Protein AF-A0A183HFC7-F1 (afdb_monomer_lite)

pLDDT: mean 88.57, std 14.32, range [28.78, 97.88]

Sequence (177 aa):
MMLVGIDSLDEIENEILLINSTAWLQQPSDPKDWKEEIAKFRDVYQTFEFDEASKQLEALKVKGNAFAMEKDMNKRNAREKWRHLPIIRLRIHRIEQNILDNDSFGDNFHVLQRVDRVRNLANEISKVLQEVYNYYNQMDNELSASYNTLTNIEEKLNEKREKKERIQSSKCFWIFC

Foldseek 3Di:
DDPPDPDDLVNLLVLLVVCQVCLQVDDQDDCPVLLVLLVVLLVCLVVDDLVVSVVSLVVSVVVVVVNVVSLVVSLVSLVVSVVCLVVSVVSLVVVVVVQVVDPPVVVCPVVVVSSVVSVVSSVVSVVSSVVSVVVVVVVCVVCVVSVVSSVVSVVVSVVVVVVVVVVVVVVVVVVVD

Radius of gyration: 28.6 Å; chains: 1; bounding box: 65×21×101 Å

Secondary structure (DSSP, 8-state):
--------HHHHHHHHHHHHHTS-SSPPPP-HHHHHHHHHHHHHGGGS-HHHHHHHHHHHHHHHHHHHHHHHHHHHHHHHHHHHHHHHHHHHHHHHHHHHTSTTTTTTHHHHHHHHHHHHHHHHHHHHHHHHHHHHHHHHHHHHHHHHHHHHHHHHHHHHHHHHHHHHHHHHHHH--

Structure (mmCIF, N/CA/C/O backbone):
data_AF-A0A183HFC7-F1
#
_entry.id   AF-A0A183HFC7-F1
#
loop_
_atom_site.group_PDB
_atom_site.id
_atom_site.type_symbol
_atom_site.label_atom_id
_atom_site.label_alt_id
_atom_site.label_comp_id
_atom_site.label_asym_id
_atom_site.label_entity_id
_atom_site.label_seq_id
_atom_site.pdbx_PDB_ins_code
_atom_site.Cartn_x
_atom_site.Cartn_y
_atom_site.Cartn_z
_atom_site.occupancy
_atom_site.B_iso_or_equiv
_atom_site.auth_seq_id
_atom_site.auth_comp_id
_atom_site.auth_asym_id
_atom_site.auth_atom_id
_atom_site.pdbx_PDB_model_num
ATOM 1 N N . MET A 1 1 ? 42.859 2.738 -22.581 1.00 38.09 1 MET A N 1
ATOM 2 C CA . MET A 1 1 ? 42.591 2.934 -21.138 1.00 38.09 1 MET A CA 1
ATOM 3 C C . MET A 1 1 ? 41.202 3.540 -21.003 1.00 38.09 1 MET A C 1
ATOM 5 O O . MET A 1 1 ? 40.876 4.384 -21.822 1.00 38.09 1 MET A O 1
ATOM 9 N N . MET A 1 2 ? 40.427 3.068 -20.017 1.00 28.78 2 MET A N 1
ATOM 10 C CA . MET A 1 2 ? 38.991 3.304 -19.753 1.00 28.78 2 MET A CA 1
ATOM 11 C C . MET A 1 2 ? 37.975 2.565 -20.648 1.00 28.78 2 MET A C 1
ATOM 13 O O . MET A 1 2 ? 37.233 3.160 -21.416 1.00 28.78 2 MET A O 1
ATOM 17 N N . LEU A 1 3 ? 37.881 1.245 -20.437 1.00 35.34 3 LEU A N 1
ATOM 18 C CA . LEU A 1 3 ? 36.613 0.509 -20.521 1.00 35.34 3 LEU A CA 1
ATOM 19 C C . LEU A 1 3 ? 35.780 0.881 -19.280 1.00 35.34 3 LEU A C 1
ATOM 21 O O . LEU A 1 3 ? 35.809 0.176 -18.274 1.00 35.34 3 LEU A O 1
ATOM 25 N N . VAL A 1 4 ? 35.111 2.033 -19.303 1.00 44.59 4 VAL A N 1
ATOM 26 C CA . VAL A 1 4 ? 34.003 2.287 -18.372 1.00 44.59 4 VAL A CA 1
ATOM 27 C C . VAL A 1 4 ? 32.780 1.635 -19.012 1.00 44.59 4 VAL A C 1
ATOM 29 O O . VAL A 1 4 ? 32.434 1.985 -20.134 1.00 44.59 4 VAL A O 1
ATOM 32 N N . GLY A 1 5 ? 32.237 0.627 -18.323 1.00 44.28 5 GLY A N 1
ATOM 33 C CA . GLY A 1 5 ? 31.201 -0.326 -18.741 1.00 44.28 5 GLY A CA 1
ATOM 34 C C . GLY A 1 5 ? 30.293 0.095 -19.896 1.00 44.28 5 GLY A C 1
ATOM 35 O O . GLY A 1 5 ? 29.586 1.098 -19.822 1.00 44.28 5 GLY A O 1
ATOM 36 N N . ILE A 1 6 ? 30.286 -0.721 -20.949 1.00 53.34 6 ILE A N 1
ATOM 37 C CA . ILE A 1 6 ? 29.256 -0.677 -21.986 1.00 53.34 6 ILE A CA 1
ATOM 38 C C . ILE A 1 6 ? 27.982 -1.244 -21.347 1.00 53.34 6 ILE A C 1
ATOM 40 O O . ILE A 1 6 ? 27.777 -2.455 -21.352 1.00 53.34 6 ILE A O 1
ATOM 44 N N . ASP A 1 7 ? 27.163 -0.382 -20.746 1.00 63.12 7 ASP A N 1
ATOM 45 C CA . ASP A 1 7 ? 25.807 -0.748 -20.336 1.00 63.12 7 ASP A CA 1
ATOM 46 C C . ASP A 1 7 ? 25.027 -1.157 -21.590 1.00 63.12 7 ASP A C 1
ATOM 48 O O . ASP A 1 7 ? 24.868 -0.358 -22.517 1.00 63.12 7 ASP A O 1
ATOM 52 N N . SER A 1 8 ? 24.563 -2.405 -21.650 1.00 83.00 8 SER A N 1
ATOM 53 C CA . SER A 1 8 ? 23.738 -2.851 -22.774 1.00 83.00 8 SER A CA 1
ATOM 54 C C . SER A 1 8 ? 22.288 -2.416 -22.572 1.00 83.00 8 SER A C 1
ATOM 56 O O . SER A 1 8 ? 21.772 -2.385 -21.453 1.00 83.00 8 SER A O 1
ATOM 58 N N . LEU A 1 9 ? 21.598 -2.102 -23.668 1.00 89.62 9 LEU A N 1
ATOM 59 C CA . LEU A 1 9 ? 20.183 -1.744 -23.609 1.00 89.62 9 LEU A CA 1
ATOM 60 C C . LEU A 1 9 ? 19.322 -2.908 -23.078 1.00 89.62 9 LEU A C 1
ATOM 62 O O . LEU A 1 9 ? 18.335 -2.660 -22.393 1.00 89.62 9 LEU A O 1
ATOM 66 N N . ASP A 1 10 ? 19.745 -4.155 -23.325 1.00 90.75 10 ASP A N 1
ATOM 67 C CA . ASP A 1 10 ? 19.169 -5.378 -22.748 1.00 90.75 10 ASP A CA 1
ATOM 68 C C . ASP A 1 10 ? 19.248 -5.403 -21.216 1.00 90.75 10 ASP A C 1
ATOM 70 O O . ASP A 1 10 ? 18.281 -5.748 -20.541 1.00 90.75 10 ASP A O 1
ATOM 74 N N . GLU A 1 11 ? 20.391 -5.025 -20.646 1.00 92.81 11 GLU A N 1
ATOM 75 C CA . GLU A 1 11 ? 20.577 -4.983 -19.194 1.00 92.81 11 GLU A CA 1
ATOM 76 C C . GLU A 1 11 ? 19.658 -3.945 -18.543 1.00 92.81 11 GLU A C 1
ATOM 78 O O . GLU A 1 11 ? 18.993 -4.242 -17.550 1.00 92.81 11 GLU A O 1
ATOM 83 N N . ILE A 1 12 ? 19.569 -2.752 -19.136 1.00 94.88 12 ILE A N 1
ATOM 84 C CA . ILE A 1 12 ? 18.688 -1.687 -18.647 1.00 94.88 12 ILE A CA 1
ATOM 85 C C . ILE A 1 12 ? 17.219 -2.107 -18.744 1.00 94.88 12 ILE A C 1
ATOM 87 O O . ILE A 1 12 ? 16.443 -1.872 -17.819 1.00 94.88 12 ILE A O 1
ATOM 91 N N . GLU A 1 13 ? 16.826 -2.731 -19.854 1.00 95.12 13 GLU A N 1
ATOM 92 C CA . GLU A 1 13 ? 15.470 -3.241 -20.048 1.00 95.12 13 GLU A CA 1
ATOM 93 C C . GLU A 1 13 ? 15.114 -4.298 -18.991 1.00 95.12 13 GLU A C 1
ATOM 95 O O . GLU A 1 13 ? 14.063 -4.202 -18.359 1.00 95.12 13 GLU A O 1
ATOM 100 N N . ASN A 1 14 ? 16.015 -5.243 -18.714 1.00 95.44 14 ASN A N 1
ATOM 101 C CA . ASN A 1 14 ? 15.823 -6.247 -17.665 1.00 95.44 14 ASN A CA 1
ATOM 102 C C . ASN A 1 14 ? 15.706 -5.626 -16.268 1.00 95.44 14 ASN A C 1
ATOM 104 O O . ASN A 1 14 ? 14.862 -6.038 -15.473 1.00 95.44 14 ASN A O 1
ATOM 108 N N . GLU A 1 15 ? 16.524 -4.620 -15.964 1.00 95.62 15 GLU A N 1
ATOM 109 C CA . GLU A 1 15 ? 16.475 -3.904 -14.690 1.00 95.62 15 GLU A CA 1
ATOM 110 C C . GLU A 1 15 ? 15.137 -3.173 -14.498 1.00 95.62 15 GLU A C 1
ATOM 112 O O . GLU A 1 15 ? 14.505 -3.271 -13.446 1.00 95.62 15 GLU A O 1
ATOM 117 N N . ILE A 1 16 ? 14.663 -2.498 -15.545 1.00 96.19 16 ILE A N 1
ATOM 118 C CA . ILE A 1 16 ? 13.336 -1.878 -15.615 1.00 96.19 16 ILE A CA 1
ATOM 119 C C . ILE A 1 16 ? 12.247 -2.935 -15.364 1.00 96.19 16 ILE A C 1
ATOM 121 O O . ILE A 1 16 ? 11.418 -2.773 -14.469 1.00 96.19 16 ILE A O 1
ATOM 125 N N . LEU A 1 17 ? 12.266 -4.061 -16.077 1.00 96.19 17 LEU A N 1
ATOM 126 C CA . LEU A 1 17 ? 11.271 -5.126 -15.900 1.00 96.19 17 LEU A CA 1
ATOM 127 C C . LEU A 1 17 ? 11.290 -5.729 -14.485 1.00 96.19 17 LEU A C 1
ATOM 129 O O . LEU A 1 17 ? 10.231 -6.027 -13.918 1.00 96.19 17 LEU A O 1
ATOM 133 N N . LEU A 1 18 ? 12.469 -5.860 -13.876 1.00 96.50 18 LEU A N 1
ATOM 134 C CA . LEU A 1 18 ? 12.605 -6.303 -12.491 1.00 96.50 18 LEU A CA 1
ATOM 135 C C . LEU A 1 18 ? 11.985 -5.296 -11.515 1.00 96.50 18 LEU A C 1
ATOM 137 O O . LEU A 1 18 ? 11.255 -5.688 -10.603 1.00 96.50 18 LEU A O 1
ATOM 141 N N . ILE A 1 19 ? 12.222 -3.996 -11.712 1.00 96.56 19 ILE A N 1
ATOM 142 C CA . ILE A 1 19 ? 11.597 -2.948 -10.895 1.00 96.56 19 ILE A CA 1
ATOM 143 C C . ILE A 1 19 ? 10.076 -3.017 -11.010 1.00 96.56 19 ILE A C 1
ATOM 145 O O . ILE A 1 19 ? 9.393 -2.921 -9.991 1.00 96.56 19 ILE A O 1
ATOM 149 N N . ASN A 1 20 ? 9.557 -3.206 -12.225 1.00 95.06 20 ASN A N 1
ATOM 150 C CA . ASN A 1 20 ? 8.123 -3.288 -12.471 1.00 95.06 20 ASN A CA 1
ATOM 151 C C . ASN A 1 20 ? 7.490 -4.486 -11.746 1.00 95.06 20 ASN A C 1
ATOM 153 O O . ASN A 1 20 ? 6.561 -4.329 -10.958 1.00 95.06 20 ASN A O 1
ATOM 157 N N . SER A 1 21 ? 8.044 -5.684 -11.957 1.00 94.75 21 SER A N 1
ATOM 158 C CA . SER A 1 21 ? 7.534 -6.929 -11.361 1.00 94.75 21 SER A CA 1
ATOM 159 C C . SER A 1 21 ? 7.637 -6.970 -9.834 1.00 94.75 21 SER A C 1
ATOM 161 O O . SER A 1 21 ? 6.904 -7.717 -9.194 1.00 94.75 21 SER A O 1
ATOM 163 N N . THR A 1 22 ? 8.504 -6.145 -9.240 1.00 95.94 22 THR A N 1
ATOM 164 C CA . THR A 1 22 ? 8.706 -6.063 -7.785 1.00 95.94 22 THR A CA 1
ATOM 165 C C . THR A 1 22 ? 8.263 -4.724 -7.188 1.00 95.94 22 THR A C 1
ATOM 167 O O . THR A 1 22 ? 8.656 -4.385 -6.065 1.00 95.94 22 THR A O 1
ATOM 170 N N . ALA A 1 23 ? 7.473 -3.926 -7.921 1.00 94.56 23 ALA A N 1
ATOM 171 C CA . ALA A 1 23 ? 6.984 -2.622 -7.461 1.00 94.56 23 ALA A CA 1
ATOM 172 C C . ALA A 1 23 ? 6.179 -2.746 -6.156 1.00 94.56 23 ALA A C 1
ATOM 174 O O . ALA A 1 23 ? 6.371 -1.962 -5.222 1.00 94.56 23 ALA A O 1
ATOM 175 N N . TRP A 1 24 ? 5.367 -3.799 -6.071 1.00 95.75 24 TRP A N 1
ATOM 176 C CA . TRP A 1 24 ? 4.742 -4.277 -4.844 1.00 95.75 24 TRP A CA 1
ATOM 177 C C . TRP A 1 24 ? 5.655 -5.315 -4.195 1.00 95.75 24 TRP A C 1
ATOM 179 O O . TRP A 1 24 ? 5.966 -6.336 -4.803 1.00 95.75 24 TRP A O 1
ATOM 189 N N . LEU A 1 25 ? 6.102 -5.052 -2.966 1.00 93.81 25 LEU A N 1
ATOM 190 C CA . LEU A 1 25 ? 6.861 -6.027 -2.182 1.00 93.81 25 LEU A CA 1
ATOM 191 C C . LEU A 1 25 ? 5.942 -7.140 -1.672 1.00 93.81 25 LEU A C 1
ATOM 193 O O . LEU A 1 25 ? 6.326 -8.304 -1.628 1.00 93.81 25 LEU A O 1
ATOM 197 N N . GLN A 1 26 ? 4.734 -6.759 -1.269 1.00 92.31 26 GLN A N 1
ATOM 198 C CA . GLN A 1 26 ? 3.678 -7.655 -0.820 1.00 92.31 26 GLN A CA 1
ATOM 199 C C . GLN A 1 26 ? 2.382 -7.243 -1.504 1.00 92.31 26 GLN A C 1
ATOM 201 O O . GLN A 1 26 ? 2.152 -6.047 -1.716 1.00 92.31 26 GLN A O 1
ATOM 206 N N . GLN A 1 27 ? 1.547 -8.222 -1.855 1.00 90.50 27 GLN A N 1
ATOM 207 C CA . GLN A 1 27 ? 0.205 -7.912 -2.333 1.00 90.50 27 GLN A CA 1
ATOM 208 C C . GLN A 1 27 ? -0.569 -7.189 -1.229 1.00 90.50 27 GLN A C 1
ATOM 210 O O . GLN A 1 27 ? -0.521 -7.636 -0.083 1.00 90.50 27 GLN A O 1
ATOM 215 N N . PRO A 1 28 ? -1.255 -6.087 -1.564 1.00 90.31 28 PRO A N 1
ATOM 216 C CA . PRO A 1 28 ? -1.989 -5.335 -0.574 1.00 90.31 28 PRO A CA 1
ATOM 217 C C . PRO A 1 28 ? -3.208 -6.116 -0.078 1.00 90.31 28 PRO A C 1
ATOM 219 O O . PRO A 1 28 ? -3.965 -6.680 -0.870 1.00 90.31 28 PRO A O 1
ATOM 222 N N . SER A 1 29 ? -3.394 -6.131 1.237 1.00 89.12 29 SER A N 1
ATOM 223 C CA . SER A 1 29 ? -4.516 -6.802 1.893 1.00 89.12 29 SER A CA 1
ATOM 224 C C . SER A 1 29 ? -5.806 -5.984 1.760 1.00 89.12 29 SER A C 1
ATOM 226 O O . SER A 1 29 ? -5.783 -4.760 1.898 1.00 89.12 29 SER A O 1
ATOM 228 N N . ASP A 1 30 ? -6.944 -6.653 1.547 1.00 89.25 30 ASP A N 1
ATOM 229 C CA . ASP A 1 30 ? -8.263 -6.006 1.527 1.00 89.25 30 ASP A CA 1
ATOM 230 C C . ASP A 1 30 ? -8.740 -5.724 2.969 1.00 89.25 30 ASP A C 1
ATOM 232 O O . ASP A 1 30 ? -8.896 -6.659 3.762 1.00 89.25 30 ASP A O 1
ATOM 236 N N . PRO A 1 31 ? -8.989 -4.456 3.348 1.00 91.56 31 PRO A N 1
ATOM 237 C CA . PRO A 1 31 ? -9.430 -4.119 4.694 1.00 91.56 31 PRO A CA 1
ATOM 238 C C . PRO A 1 31 ? -10.922 -4.364 4.957 1.00 91.56 31 PRO A C 1
ATOM 240 O O . PRO A 1 31 ? -11.379 -4.110 6.075 1.00 91.56 31 PRO A O 1
ATOM 243 N N . LYS A 1 32 ? -11.714 -4.795 3.968 1.00 92.31 32 LYS A N 1
ATOM 244 C CA . LYS A 1 32 ? -13.172 -4.923 4.097 1.00 92.31 32 LYS A CA 1
ATOM 245 C C . LYS A 1 32 ? -13.589 -5.803 5.274 1.00 92.31 32 LYS A C 1
ATOM 247 O O . LYS A 1 32 ? -14.385 -5.355 6.101 1.00 92.31 32 LYS A O 1
ATOM 252 N N . ASP A 1 33 ? -13.007 -6.992 5.392 1.00 91.31 33 ASP A N 1
ATOM 253 C CA . ASP A 1 33 ? -13.329 -7.929 6.474 1.00 91.31 33 ASP A CA 1
ATOM 254 C C . ASP A 1 33 ? -13.010 -7.319 7.846 1.00 91.31 33 ASP A C 1
ATOM 256 O O . ASP A 1 33 ? -13.816 -7.383 8.773 1.00 91.31 33 ASP A O 1
ATOM 260 N N . TRP A 1 34 ? -11.873 -6.626 7.962 1.00 95.69 34 TRP A N 1
ATOM 261 C CA . TRP A 1 34 ? -11.483 -5.935 9.192 1.00 95.69 34 TRP A CA 1
ATOM 262 C C . TRP A 1 34 ? -12.458 -4.809 9.561 1.00 95.69 34 TRP A C 1
ATOM 264 O O . TRP A 1 34 ? -12.841 -4.675 10.723 1.00 95.69 34 TRP A O 1
ATOM 274 N N . LYS A 1 35 ? -12.928 -4.029 8.579 1.00 95.75 35 LYS A N 1
ATOM 275 C CA . LYS A 1 35 ? -13.937 -2.977 8.795 1.00 95.75 35 LYS A CA 1
ATOM 276 C C . LYS A 1 35 ? -15.261 -3.562 9.292 1.00 95.75 35 LYS A C 1
ATOM 278 O O . LYS A 1 35 ? -15.874 -3.003 10.202 1.00 95.75 35 LYS A O 1
ATOM 283 N N . GLU A 1 36 ? -15.696 -4.685 8.725 1.00 95.62 36 GLU A N 1
ATOM 284 C CA . GLU A 1 36 ? -16.909 -5.384 9.161 1.00 95.62 36 GLU A CA 1
ATOM 285 C C . GLU A 1 36 ? -16.770 -5.956 10.578 1.00 95.62 36 GLU A C 1
ATOM 287 O O . GLU A 1 36 ? -17.702 -5.855 11.378 1.00 95.62 36 GLU A O 1
ATOM 292 N N . GLU A 1 37 ? -15.610 -6.521 10.919 1.00 96.31 37 GLU A N 1
ATOM 293 C CA . GLU A 1 37 ? -15.315 -6.988 12.277 1.00 96.31 37 GLU A CA 1
ATOM 294 C C . GLU A 1 37 ? -15.364 -5.844 13.300 1.00 96.31 37 GLU A C 1
ATOM 296 O O . GLU A 1 37 ? -15.972 -5.996 14.361 1.00 96.31 37 GLU A O 1
ATOM 301 N N . ILE A 1 38 ? -14.794 -4.679 12.972 1.00 97.38 38 ILE A N 1
ATOM 302 C CA . ILE A 1 38 ? -14.839 -3.491 13.837 1.00 97.38 38 ILE A CA 1
ATOM 303 C C . ILE A 1 38 ? -16.270 -3.001 14.026 1.00 97.38 38 ILE A C 1
ATOM 305 O O . ILE A 1 38 ? -16.650 -2.665 15.147 1.00 97.38 38 ILE A O 1
ATOM 309 N N . ALA A 1 39 ? -17.068 -2.965 12.956 1.00 96.50 39 ALA A N 1
ATOM 310 C CA . ALA A 1 39 ? -18.468 -2.565 13.040 1.00 96.50 39 ALA A CA 1
ATOM 311 C C . ALA A 1 39 ? -19.253 -3.491 13.981 1.00 96.50 39 ALA A C 1
ATOM 313 O O . ALA A 1 39 ? -19.900 -3.014 14.909 1.00 96.50 39 ALA A O 1
ATOM 314 N N . LYS A 1 40 ? -19.107 -4.812 13.817 1.00 96.88 40 LYS A N 1
ATOM 315 C CA . LYS A 1 40 ? -19.738 -5.800 14.707 1.00 96.88 40 LYS A CA 1
ATOM 316 C C . LYS A 1 40 ? -19.280 -5.624 16.151 1.00 96.88 40 LYS A C 1
ATOM 318 O O . LYS A 1 40 ? -20.108 -5.609 17.056 1.00 96.88 40 LYS A O 1
ATOM 323 N N . PHE A 1 41 ? -17.975 -5.463 16.377 1.00 97.75 41 PHE A N 1
ATOM 324 C CA . PHE A 1 41 ? -17.427 -5.288 17.720 1.00 97.75 41 PHE A CA 1
ATOM 325 C C . PHE A 1 41 ? -17.942 -4.008 18.386 1.00 97.75 41 PHE A C 1
ATOM 327 O O . PHE A 1 41 ? -18.355 -4.041 19.545 1.00 97.75 41 PHE A O 1
ATOM 334 N N . ARG A 1 42 ? -18.006 -2.895 17.646 1.00 97.19 42 ARG A N 1
ATOM 335 C CA . ARG A 1 42 ? -18.570 -1.622 18.117 1.00 97.19 42 ARG A CA 1
ATOM 336 C C . ARG A 1 42 ? -19.996 -1.775 18.653 1.00 97.19 42 ARG A C 1
ATOM 338 O O . ARG A 1 42 ? -20.335 -1.097 19.623 1.00 97.19 42 ARG A O 1
ATOM 345 N N . ASP A 1 43 ? -20.805 -2.643 18.056 1.00 96.25 43 ASP A N 1
ATOM 346 C CA . ASP A 1 43 ? -22.204 -2.825 18.454 1.00 96.25 43 ASP A CA 1
ATOM 347 C C . ASP A 1 43 ? -22.356 -3.662 19.733 1.00 96.25 43 ASP A C 1
ATOM 349 O O . ASP A 1 43 ? -23.310 -3.473 20.488 1.00 96.25 43 ASP A O 1
ATOM 353 N N . VAL A 1 44 ? -21.409 -4.566 20.010 1.00 96.19 44 VAL A N 1
ATOM 354 C CA . VAL A 1 44 ? -21.551 -5.565 21.085 1.00 96.19 44 VAL A CA 1
ATOM 355 C C . VAL A 1 44 ? -20.560 -5.410 22.238 1.00 96.19 44 VAL A C 1
ATOM 357 O O . VAL A 1 44 ? -20.789 -5.995 23.295 1.00 96.19 44 VAL A O 1
ATOM 360 N N . TYR A 1 45 ? -19.493 -4.611 22.108 1.00 96.12 45 TYR A N 1
ATOM 361 C CA . TYR A 1 45 ? -18.384 -4.608 23.081 1.00 96.12 45 TYR A CA 1
ATOM 362 C C . TYR A 1 45 ? -18.797 -4.289 24.526 1.00 96.12 45 TYR A C 1
ATOM 364 O O . TYR A 1 45 ? -18.170 -4.757 25.472 1.00 96.12 45 TYR A O 1
ATOM 372 N N . GLN A 1 46 ? -19.857 -3.499 24.717 1.00 93.50 46 GLN A N 1
ATOM 373 C CA . GLN A 1 46 ? -20.358 -3.140 26.048 1.00 93.50 46 GLN A CA 1
ATOM 374 C C . GLN A 1 46 ? -21.011 -4.318 26.779 1.00 93.50 46 GLN A C 1
ATOM 376 O O . GLN A 1 46 ? -21.115 -4.281 28.005 1.00 93.50 46 GLN A O 1
ATOM 381 N N . THR A 1 47 ? -21.443 -5.342 26.037 1.00 94.19 47 THR A N 1
ATOM 382 C CA . THR A 1 47 ? -22.059 -6.558 26.587 1.00 94.19 47 THR A CA 1
ATOM 383 C C . THR A 1 47 ? -21.028 -7.534 27.154 1.00 94.19 47 THR A C 1
ATOM 385 O O . THR A 1 47 ? -21.388 -8.413 27.933 1.00 94.19 47 THR A O 1
ATOM 388 N N . PHE A 1 48 ? -19.749 -7.370 26.803 1.00 92.44 48 PHE A N 1
ATOM 389 C CA . PHE A 1 48 ? -18.667 -8.216 27.288 1.00 92.44 48 PHE A CA 1
ATOM 390 C C . PHE A 1 48 ? -18.140 -7.778 28.661 1.00 92.44 48 PHE A C 1
ATOM 392 O O . PHE A 1 48 ? -18.158 -6.599 29.048 1.00 92.44 48 PHE A O 1
ATOM 399 N N . GLU A 1 49 ? -17.578 -8.753 29.377 1.00 92.69 49 GLU A N 1
ATOM 400 C CA . GLU A 1 49 ? -16.682 -8.481 30.496 1.00 92.69 49 GLU A CA 1
ATOM 401 C C . GLU A 1 49 ? -15.440 -7.724 30.017 1.00 92.69 49 GLU A C 1
ATOM 403 O O . GLU A 1 49 ? -15.010 -7.860 28.871 1.00 92.69 49 GLU A O 1
ATOM 408 N N . PHE A 1 50 ? -14.863 -6.904 30.900 1.00 91.81 50 PHE A N 1
ATOM 409 C CA . PHE A 1 50 ? -13.766 -5.998 30.537 1.00 91.81 50 PHE A CA 1
ATOM 410 C C . PHE A 1 50 ? -12.577 -6.729 29.897 1.00 91.81 50 PHE A C 1
ATOM 412 O O . PHE A 1 50 ? -12.057 -6.262 28.883 1.00 91.81 50 PHE A O 1
ATOM 419 N N . ASP A 1 51 ? -12.175 -7.873 30.454 1.00 93.50 51 ASP A N 1
ATOM 420 C CA . ASP A 1 51 ? -11.020 -8.632 29.963 1.00 93.50 51 ASP A CA 1
ATOM 421 C C . ASP A 1 51 ? -11.276 -9.202 28.560 1.00 93.50 51 ASP A C 1
ATOM 423 O O . ASP A 1 51 ? -10.403 -9.150 27.695 1.00 93.50 51 ASP A O 1
ATOM 427 N N . GLU A 1 52 ? -12.499 -9.675 28.303 1.00 95.88 52 GLU A N 1
ATOM 428 C CA . GLU A 1 52 ? -12.900 -10.202 26.995 1.00 95.88 52 GLU A CA 1
ATOM 429 C C . GLU A 1 52 ? -12.988 -9.082 25.948 1.00 95.88 52 GLU A C 1
ATOM 431 O O . GLU A 1 52 ? -12.424 -9.205 24.860 1.00 95.88 52 GLU A O 1
ATOM 436 N N . ALA A 1 53 ? -13.609 -7.948 26.294 1.00 96.38 53 ALA A N 1
ATOM 437 C CA . ALA A 1 53 ? -13.651 -6.776 25.419 1.00 96.38 53 ALA A CA 1
ATOM 438 C C . ALA A 1 53 ? -12.239 -6.269 25.082 1.00 96.38 53 ALA A C 1
ATOM 440 O O . ALA A 1 53 ? -11.948 -5.969 23.927 1.00 96.38 53 ALA A O 1
ATOM 441 N N . SER A 1 54 ? -11.348 -6.210 26.075 1.00 96.12 54 SER A N 1
ATOM 442 C CA . SER A 1 54 ? -9.962 -5.763 25.890 1.00 96.12 54 SER A CA 1
ATOM 443 C C . SER A 1 54 ? -9.177 -6.710 24.987 1.00 96.12 54 SER A C 1
ATOM 445 O O . SER A 1 54 ? -8.444 -6.262 24.109 1.00 96.12 54 SER A O 1
ATOM 447 N N . LYS A 1 55 ? -9.370 -8.024 25.142 1.00 97.19 55 LYS A N 1
ATOM 448 C CA . LYS A 1 55 ? -8.734 -9.029 24.287 1.00 97.19 55 LYS A CA 1
ATOM 449 C C . LYS A 1 55 ? -9.189 -8.916 22.830 1.00 97.19 55 LYS A C 1
ATOM 451 O O . LYS A 1 55 ? -8.356 -8.980 21.926 1.00 97.19 55 LYS A O 1
ATOM 456 N N . GLN A 1 56 ? -10.490 -8.741 22.591 1.00 97.56 56 GLN A N 1
ATOM 457 C CA . GLN A 1 56 ? -11.022 -8.564 21.236 1.00 97.56 56 GLN A CA 1
ATOM 458 C C . GLN A 1 56 ? -10.565 -7.242 20.606 1.00 97.56 56 GLN A C 1
ATOM 460 O O . GLN A 1 56 ? -10.158 -7.231 19.445 1.00 97.56 56 GLN A O 1
ATOM 465 N N . LEU A 1 57 ? -10.558 -6.151 21.379 1.00 97.88 57 LEU A N 1
ATOM 466 C CA . LEU A 1 57 ? -10.009 -4.864 20.950 1.00 97.88 57 LEU A CA 1
ATOM 467 C C . LEU A 1 57 ? -8.543 -5.002 20.519 1.00 97.88 57 LEU A C 1
ATOM 469 O O . LEU A 1 57 ? -8.175 -4.532 19.443 1.00 97.88 57 LEU A O 1
ATOM 473 N N . GLU A 1 58 ? -7.719 -5.677 21.321 1.00 97.69 58 GLU A N 1
ATOM 474 C CA . GLU A 1 58 ? -6.303 -5.864 21.004 1.00 97.69 58 GLU A CA 1
ATOM 475 C C . GLU A 1 58 ? -6.111 -6.699 19.734 1.00 97.69 58 GLU A C 1
ATOM 477 O O . GLU A 1 58 ? -5.310 -6.341 18.874 1.00 97.69 58 GLU A O 1
ATOM 482 N N . ALA A 1 59 ? -6.905 -7.756 19.538 1.00 97.69 59 ALA A N 1
ATOM 483 C CA . ALA A 1 59 ? -6.865 -8.539 18.304 1.00 97.69 59 ALA A CA 1
ATOM 484 C C . ALA A 1 59 ? -7.188 -7.688 17.057 1.00 97.69 59 ALA A C 1
ATOM 486 O O . ALA A 1 59 ? -6.516 -7.809 16.029 1.00 97.69 59 ALA A O 1
ATOM 487 N N . LEU A 1 60 ? -8.175 -6.788 17.149 1.00 97.81 60 LEU A N 1
ATOM 488 C CA . LEU A 1 60 ? -8.513 -5.856 16.068 1.00 97.81 60 LEU A CA 1
ATOM 489 C C . LEU A 1 60 ? -7.402 -4.828 15.825 1.00 97.81 60 LEU A C 1
ATOM 491 O O . LEU A 1 60 ? -7.109 -4.523 14.667 1.00 97.81 60 LEU A O 1
ATOM 495 N N . LYS A 1 61 ? -6.750 -4.328 16.882 1.00 97.62 61 LYS A N 1
ATOM 496 C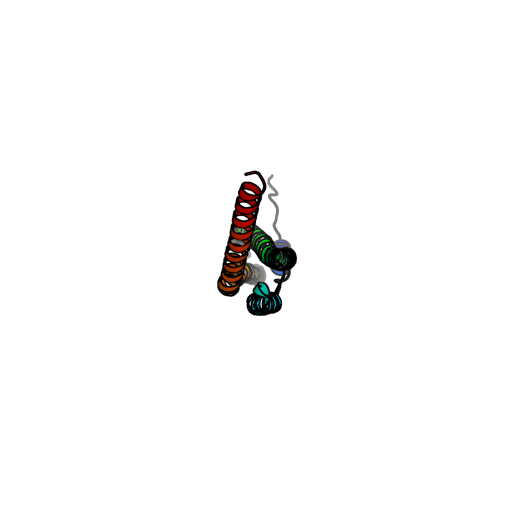 CA . LYS A 1 61 ? -5.595 -3.422 16.775 1.00 97.62 61 LYS A CA 1
ATOM 497 C C . LYS A 1 61 ? -4.393 -4.108 16.131 1.00 97.62 61 LYS A C 1
ATOM 499 O O . LYS A 1 61 ? -3.758 -3.508 15.269 1.00 97.62 61 LYS A O 1
ATOM 504 N N . VAL A 1 62 ? -4.116 -5.368 16.468 1.00 96.75 62 VAL A N 1
ATOM 505 C CA . VAL A 1 62 ? -3.055 -6.167 15.831 1.00 96.75 62 VAL A CA 1
ATOM 506 C C . VAL A 1 62 ? -3.302 -6.313 14.328 1.00 96.75 62 VAL A C 1
ATOM 508 O O . VAL A 1 62 ? -2.382 -6.089 13.542 1.00 96.75 62 VAL A O 1
ATOM 511 N N . LYS A 1 63 ? -4.542 -6.608 13.908 1.00 95.38 63 LYS A N 1
ATOM 512 C CA . LYS A 1 63 ? -4.912 -6.622 12.480 1.00 95.38 63 LYS A CA 1
ATOM 513 C C . LYS A 1 63 ? -4.717 -5.249 11.823 1.00 95.38 63 LYS A C 1
ATOM 515 O O . LYS A 1 63 ? -4.126 -5.172 10.752 1.00 95.38 63 LYS A O 1
ATOM 520 N N . GLY A 1 64 ? -5.127 -4.167 12.490 1.00 94.88 64 GL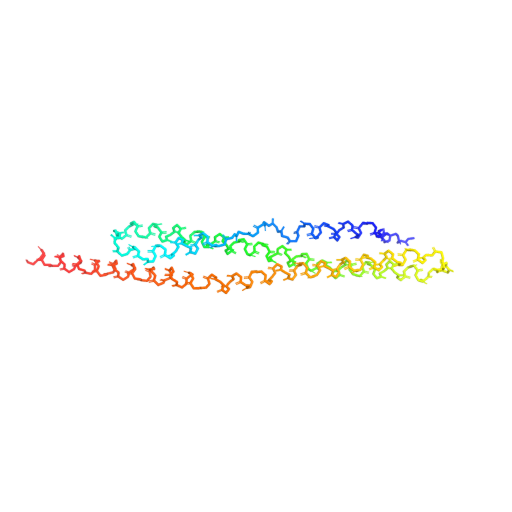Y A N 1
ATOM 521 C CA . GLY A 1 64 ? -4.871 -2.788 12.050 1.00 94.88 64 GLY A CA 1
ATOM 522 C C . GLY A 1 64 ? -3.381 -2.503 11.821 1.00 94.88 64 GLY A C 1
ATOM 523 O O . GLY A 1 64 ? -2.971 -2.034 10.760 1.00 94.88 64 GLY A O 1
ATOM 524 N N . ASN A 1 65 ? -2.546 -2.873 12.793 1.00 94.75 65 ASN A N 1
ATOM 525 C CA . ASN A 1 65 ? -1.095 -2.704 12.726 1.00 94.75 65 ASN A CA 1
ATOM 526 C C . ASN A 1 65 ? -0.467 -3.470 11.555 1.00 94.75 65 ASN A C 1
ATOM 528 O O . ASN A 1 65 ? 0.511 -2.989 10.983 1.00 94.75 65 ASN A O 1
ATOM 532 N N . ALA A 1 66 ? -1.028 -4.617 11.156 1.00 94.19 66 ALA A N 1
ATOM 533 C CA . ALA A 1 66 ? -0.558 -5.351 9.984 1.00 94.19 66 ALA A CA 1
ATOM 534 C C . ALA A 1 66 ? -0.703 -4.524 8.691 1.00 94.19 66 ALA A C 1
ATOM 536 O O . ALA A 1 66 ? 0.255 -4.447 7.922 1.00 94.19 66 ALA A O 1
ATOM 537 N N . PHE A 1 67 ? -1.825 -3.816 8.493 1.00 94.50 67 PHE A N 1
ATOM 538 C CA . PHE A 1 67 ? -1.995 -2.905 7.347 1.00 94.50 67 PHE A CA 1
ATOM 539 C C . PHE A 1 67 ? -0.983 -1.751 7.369 1.00 94.50 67 PHE A C 1
ATOM 541 O O . PHE A 1 67 ? -0.461 -1.352 6.327 1.00 94.50 67 PHE A O 1
ATOM 548 N N . ALA A 1 68 ? -0.676 -1.212 8.554 1.00 93.38 68 ALA A N 1
ATOM 549 C CA . ALA A 1 68 ? 0.328 -0.160 8.700 1.00 93.38 68 ALA A CA 1
ATOM 550 C C . ALA A 1 68 ? 1.744 -0.661 8.357 1.00 93.38 68 ALA A C 1
ATOM 552 O O . ALA A 1 68 ? 2.480 0.017 7.640 1.00 93.38 68 ALA A O 1
ATOM 553 N N . MET A 1 69 ? 2.108 -1.866 8.808 1.00 95.19 69 MET A N 1
ATOM 554 C CA . MET A 1 69 ? 3.391 -2.490 8.473 1.00 95.19 69 MET A CA 1
ATOM 555 C C . MET A 1 69 ? 3.509 -2.784 6.974 1.00 95.19 69 MET A C 1
ATOM 557 O O . MET A 1 69 ? 4.530 -2.462 6.365 1.00 95.19 69 MET A O 1
ATOM 561 N N . GLU A 1 70 ? 2.466 -3.354 6.367 1.00 95.50 70 GLU A N 1
ATOM 562 C CA . GLU A 1 70 ? 2.394 -3.612 4.924 1.00 95.50 70 GLU A CA 1
ATOM 563 C C . GLU A 1 70 ? 2.596 -2.318 4.118 1.00 95.50 70 GLU A C 1
ATOM 565 O O . GLU A 1 70 ? 3.459 -2.257 3.236 1.00 95.50 70 GLU A O 1
ATOM 570 N N . LYS A 1 71 ? 1.875 -1.250 4.491 1.00 95.75 71 LYS A N 1
ATOM 571 C CA . LYS A 1 71 ? 2.026 0.094 3.920 1.00 95.75 71 LYS A CA 1
ATOM 572 C C . LYS A 1 71 ? 3.465 0.580 3.962 1.00 95.75 71 LYS A C 1
ATOM 574 O O . LYS A 1 71 ? 3.997 1.026 2.942 1.00 95.75 71 LYS A O 1
ATOM 579 N N . ASP A 1 72 ? 4.093 0.527 5.129 1.00 96.25 72 ASP A N 1
ATOM 580 C CA . ASP A 1 72 ? 5.444 1.049 5.311 1.00 96.25 72 ASP A CA 1
ATOM 581 C C . ASP A 1 72 ? 6.467 0.270 4.483 1.00 96.25 72 ASP A C 1
ATOM 583 O O . ASP A 1 72 ? 7.347 0.872 3.856 1.00 96.25 72 ASP A O 1
ATOM 587 N N . MET A 1 73 ? 6.323 -1.055 4.420 1.00 96.88 73 MET A N 1
ATOM 588 C CA . MET A 1 73 ? 7.170 -1.922 3.605 1.00 96.88 73 MET A CA 1
ATOM 589 C C . MET A 1 73 ? 7.016 -1.631 2.108 1.00 96.88 73 MET A C 1
ATOM 591 O O . MET A 1 73 ? 8.015 -1.388 1.425 1.00 96.88 73 MET A O 1
ATOM 595 N N . ASN A 1 74 ? 5.781 -1.579 1.601 1.00 97.81 74 ASN A N 1
ATOM 596 C CA . ASN A 1 74 ? 5.515 -1.320 0.186 1.00 97.81 74 ASN A CA 1
ATOM 597 C C . ASN A 1 74 ? 5.933 0.097 -0.235 1.00 97.81 74 ASN A C 1
ATOM 599 O O . ASN A 1 74 ? 6.599 0.261 -1.259 1.00 97.81 74 ASN A O 1
ATOM 603 N N . LYS A 1 75 ? 5.648 1.127 0.574 1.00 97.44 75 LYS A N 1
ATOM 604 C CA . LYS A 1 75 ? 6.095 2.503 0.289 1.00 97.44 75 LYS A CA 1
ATOM 605 C C . LYS A 1 75 ? 7.617 2.625 0.324 1.00 97.44 75 LYS A C 1
ATOM 607 O O . LYS A 1 75 ? 8.188 3.312 -0.521 1.00 97.44 75 LYS A O 1
ATOM 612 N N . ARG A 1 76 ? 8.298 1.964 1.270 1.00 97.25 76 ARG A N 1
ATOM 613 C CA . ARG A 1 76 ? 9.770 1.951 1.324 1.00 97.25 76 ARG A CA 1
ATOM 614 C C . ARG A 1 76 ? 10.362 1.290 0.079 1.00 97.25 76 ARG A C 1
ATOM 616 O O . ARG A 1 76 ? 11.237 1.890 -0.543 1.00 97.25 76 ARG A O 1
ATOM 623 N N . ASN A 1 77 ? 9.843 0.125 -0.305 1.00 97.50 77 ASN A N 1
ATOM 624 C CA . ASN A 1 77 ? 10.245 -0.600 -1.509 1.00 97.50 77 ASN A CA 1
ATOM 625 C C . ASN A 1 77 ? 10.064 0.247 -2.780 1.00 97.50 77 ASN A C 1
ATOM 627 O O . ASN A 1 77 ? 10.995 0.397 -3.574 1.00 97.50 77 ASN A O 1
ATOM 631 N N . ALA A 1 78 ? 8.891 0.863 -2.945 1.00 97.56 78 ALA A N 1
ATOM 632 C CA . ALA A 1 78 ? 8.608 1.716 -4.092 1.00 97.56 78 ALA A CA 1
ATOM 633 C C . ALA A 1 78 ? 9.525 2.951 -4.131 1.00 97.56 78 ALA A C 1
ATOM 635 O O . ALA A 1 78 ? 10.012 3.335 -5.193 1.00 97.56 78 ALA A O 1
ATOM 636 N N . ARG A 1 79 ? 9.829 3.552 -2.972 1.00 97.06 79 ARG A N 1
ATOM 637 C CA . ARG A 1 79 ? 10.749 4.695 -2.870 1.00 97.06 79 ARG A CA 1
ATOM 638 C C . ARG A 1 79 ? 12.171 4.348 -3.287 1.00 97.06 79 ARG A C 1
ATOM 640 O O . ARG A 1 79 ? 12.833 5.162 -3.927 1.00 97.06 79 ARG A O 1
ATOM 647 N N . GLU A 1 80 ? 12.663 3.190 -2.865 1.00 96.94 80 GLU A N 1
ATOM 648 C CA . GLU A 1 80 ? 14.000 2.716 -3.217 1.00 96.94 80 GLU A CA 1
ATOM 649 C C . GLU A 1 80 ? 14.130 2.563 -4.733 1.00 96.94 80 GLU A C 1
ATOM 651 O O . GLU A 1 80 ? 15.011 3.162 -5.348 1.00 96.94 80 GLU A O 1
ATOM 656 N N . LYS A 1 81 ? 13.154 1.897 -5.349 1.00 96.88 81 LYS A N 1
ATOM 657 C CA . LYS A 1 81 ? 13.036 1.759 -6.804 1.00 96.88 81 LYS A CA 1
ATOM 658 C C . LYS A 1 81 ? 12.920 3.101 -7.521 1.00 96.88 81 LYS A C 1
ATOM 660 O O . LYS A 1 81 ? 13.586 3.329 -8.527 1.00 96.88 81 LYS A O 1
ATOM 665 N N . TRP A 1 82 ? 12.137 4.029 -6.973 1.00 96.56 82 TRP A N 1
ATOM 666 C CA . TRP A 1 82 ? 11.993 5.373 -7.530 1.00 96.56 82 TRP A CA 1
ATOM 667 C C . TRP A 1 82 ? 13.324 6.120 -7.588 1.00 96.56 82 TRP A C 1
ATOM 669 O O . TRP A 1 82 ? 13.620 6.797 -8.569 1.00 96.56 82 TRP A O 1
ATOM 679 N N . ARG A 1 83 ? 14.145 5.994 -6.538 1.00 95.88 83 ARG A N 1
ATOM 680 C CA . ARG A 1 83 ? 15.480 6.609 -6.474 1.00 95.88 83 ARG A CA 1
ATOM 681 C C . ARG A 1 83 ? 16.451 6.022 -7.492 1.00 95.88 83 ARG A C 1
ATOM 683 O O . ARG A 1 83 ? 17.416 6.697 -7.839 1.00 95.88 83 ARG A O 1
ATOM 690 N N . HIS A 1 84 ? 16.182 4.815 -7.977 1.00 94.94 84 HIS A N 1
ATOM 691 C CA . HIS A 1 84 ? 16.996 4.150 -8.985 1.00 94.94 84 HIS A CA 1
ATOM 692 C C . HIS A 1 84 ? 16.681 4.599 -10.419 1.00 94.94 84 HIS A C 1
ATOM 694 O O . HIS A 1 84 ? 17.569 4.664 -11.267 1.00 94.94 84 HIS A O 1
ATOM 700 N N . LEU A 1 85 ? 15.438 5.008 -10.696 1.00 95.38 85 LEU A N 1
ATOM 701 C CA . LEU A 1 85 ? 15.023 5.443 -12.037 1.00 95.38 85 LEU A CA 1
ATOM 702 C C . LEU A 1 85 ? 15.856 6.595 -12.636 1.00 95.38 85 LEU A C 1
ATOM 704 O O . LEU A 1 85 ? 16.130 6.551 -13.835 1.00 95.38 85 LEU A O 1
ATOM 708 N N . PRO A 1 86 ? 16.289 7.627 -11.883 1.00 95.94 86 PRO A N 1
ATOM 709 C CA . PRO A 1 86 ? 17.212 8.635 -12.402 1.00 95.94 86 PRO A CA 1
ATOM 710 C C . PRO A 1 86 ? 18.527 8.050 -12.928 1.00 95.94 86 PRO A C 1
ATOM 712 O O . PRO A 1 86 ? 19.022 8.514 -13.951 1.00 95.94 86 PRO A O 1
ATOM 715 N N . ILE A 1 87 ? 19.069 7.019 -12.273 1.00 94.75 87 ILE A N 1
ATOM 716 C CA . ILE A 1 87 ? 20.311 6.360 -12.697 1.00 94.75 87 ILE A CA 1
ATOM 717 C C . ILE A 1 87 ? 20.075 5.650 -14.032 1.00 94.75 87 ILE A C 1
ATOM 719 O O . ILE A 1 87 ? 20.813 5.883 -14.986 1.00 94.75 87 ILE A O 1
ATOM 723 N N . ILE A 1 88 ? 18.991 4.877 -14.138 1.00 95.12 88 ILE A N 1
ATOM 724 C CA . ILE A 1 88 ? 18.557 4.244 -15.392 1.00 95.12 88 ILE A CA 1
ATOM 725 C C . ILE A 1 88 ? 18.408 5.277 -16.515 1.00 95.12 88 ILE A C 1
ATOM 727 O O . ILE A 1 88 ? 18.932 5.085 -17.609 1.00 95.12 88 ILE A O 1
ATOM 731 N N . ARG A 1 89 ? 17.747 6.410 -16.249 1.00 95.88 89 ARG A N 1
ATOM 732 C CA . ARG A 1 89 ? 17.552 7.480 -17.242 1.00 95.88 89 ARG A CA 1
ATOM 733 C C . ARG A 1 89 ? 18.874 8.057 -17.746 1.00 95.88 89 ARG A C 1
ATOM 735 O O . ARG A 1 89 ? 19.005 8.295 -18.944 1.00 95.88 89 ARG A O 1
ATOM 742 N N . LEU A 1 90 ? 19.853 8.251 -16.861 1.00 95.31 90 LEU A N 1
ATOM 743 C CA . LEU A 1 90 ? 21.190 8.708 -17.249 1.00 95.31 90 LEU A CA 1
ATOM 744 C C . LEU A 1 90 ? 21.915 7.677 -18.123 1.00 95.31 90 LEU A C 1
ATOM 746 O O . LEU A 1 90 ? 22.560 8.061 -19.098 1.00 95.31 90 LEU A O 1
ATOM 750 N N . ARG A 1 91 ? 21.785 6.381 -17.811 1.00 94.75 91 ARG A N 1
ATOM 751 C CA . ARG A 1 91 ? 22.363 5.292 -18.616 1.00 94.75 91 ARG A CA 1
ATOM 752 C C . ARG A 1 91 ? 21.739 5.241 -20.015 1.00 94.75 91 ARG A C 1
ATOM 754 O O . ARG A 1 91 ? 22.472 5.229 -20.999 1.00 94.75 91 ARG A O 1
ATOM 761 N N . ILE A 1 92 ? 20.406 5.323 -20.112 1.00 94.69 92 ILE A N 1
ATOM 762 C CA . ILE A 1 92 ? 19.672 5.410 -21.391 1.00 94.69 92 ILE A CA 1
ATOM 763 C C . ILE A 1 92 ? 20.169 6.604 -22.213 1.00 94.69 92 ILE A C 1
ATOM 765 O O . ILE A 1 92 ? 20.490 6.448 -23.388 1.00 94.69 92 ILE A O 1
ATOM 769 N N . HIS A 1 93 ? 20.275 7.783 -21.593 1.00 93.69 93 HIS A N 1
ATOM 770 C CA . HIS A 1 93 ? 20.742 8.988 -22.276 1.00 93.69 93 HIS A CA 1
ATOM 771 C C . HIS A 1 93 ? 22.186 8.855 -22.778 1.00 93.69 93 HIS A C 1
ATOM 773 O O . HIS A 1 93 ? 22.489 9.273 -23.889 1.00 93.69 93 HIS A O 1
ATOM 779 N N . ARG A 1 94 ? 23.081 8.230 -22.004 1.00 91.50 94 ARG A N 1
ATOM 780 C CA . ARG A 1 94 ? 24.462 7.980 -22.443 1.00 91.50 94 ARG A CA 1
ATOM 781 C C . ARG A 1 94 ? 24.520 7.043 -23.651 1.00 91.50 94 ARG A C 1
ATOM 783 O O . ARG A 1 94 ? 25.283 7.307 -24.572 1.00 91.50 94 ARG A O 1
ATOM 790 N N . ILE A 1 95 ? 23.724 5.972 -23.658 1.00 89.19 95 ILE A N 1
ATOM 791 C CA . ILE A 1 95 ? 23.637 5.055 -24.806 1.00 89.19 95 ILE A CA 1
ATOM 792 C C . ILE A 1 95 ? 23.137 5.801 -26.043 1.00 89.19 95 ILE A C 1
ATOM 794 O O . ILE A 1 95 ? 23.711 5.656 -27.116 1.00 89.19 95 ILE A O 1
ATOM 798 N N . GLU A 1 96 ? 22.104 6.628 -25.885 1.00 90.06 96 GLU A N 1
ATOM 799 C CA . GLU A 1 96 ? 21.578 7.467 -26.960 1.00 90.06 96 GLU A CA 1
ATOM 800 C C . GLU A 1 96 ? 22.648 8.403 -27.532 1.00 90.06 96 GLU A C 1
ATOM 802 O O . GLU A 1 96 ? 22.855 8.400 -28.740 1.00 90.06 96 GLU A O 1
ATOM 807 N N . GLN A 1 97 ? 23.372 9.145 -26.686 1.00 89.38 97 GLN A N 1
ATOM 808 C CA . GLN A 1 97 ? 24.458 10.026 -27.137 1.00 89.38 97 GLN A CA 1
ATOM 809 C C . GLN A 1 97 ? 25.538 9.249 -27.895 1.00 89.38 97 GLN A C 1
ATOM 811 O O . GLN A 1 97 ? 25.887 9.625 -29.005 1.00 89.38 97 GLN A O 1
ATOM 816 N N . ASN A 1 98 ? 25.977 8.100 -27.375 1.00 86.88 98 ASN A N 1
ATOM 817 C CA . ASN A 1 98 ? 26.974 7.267 -28.052 1.00 86.88 98 ASN A CA 1
ATOM 818 C C . ASN A 1 98 ? 26.519 6.782 -29.442 1.00 86.88 98 ASN A C 1
ATOM 820 O O . ASN A 1 98 ? 27.352 6.574 -30.321 1.00 86.88 98 ASN A O 1
ATOM 824 N N . ILE A 1 99 ? 25.214 6.558 -29.635 1.00 84.88 99 ILE A N 1
ATOM 825 C CA . ILE A 1 99 ? 24.646 6.188 -30.937 1.00 84.88 99 ILE A CA 1
ATOM 826 C C . ILE A 1 99 ? 24.626 7.394 -31.884 1.00 84.88 99 ILE A C 1
ATOM 828 O O . ILE A 1 99 ? 24.929 7.242 -33.065 1.00 84.88 99 ILE A O 1
ATOM 832 N N . LEU A 1 100 ? 24.255 8.570 -31.373 1.00 84.94 100 LEU A N 1
ATOM 833 C CA . LEU A 1 100 ? 24.152 9.809 -32.148 1.00 84.94 100 LEU A CA 1
ATOM 834 C C . LEU A 1 100 ? 25.520 10.372 -32.555 1.00 84.94 100 LEU A C 1
ATOM 836 O O . LEU A 1 100 ? 25.645 10.908 -33.651 1.00 84.94 100 LEU A O 1
ATOM 840 N N . ASP A 1 101 ? 26.527 10.217 -31.697 1.00 84.12 101 ASP A N 1
ATOM 841 C CA . ASP A 1 101 ? 27.901 10.682 -31.920 1.00 84.12 101 ASP A CA 1
ATOM 842 C C . ASP A 1 101 ? 28.693 9.771 -32.879 1.00 84.12 101 ASP A C 1
ATOM 844 O O . ASP A 1 101 ? 29.830 10.074 -33.236 1.00 84.12 101 ASP A O 1
ATOM 848 N N . ASN A 1 102 ? 28.121 8.635 -33.291 1.00 77.88 102 ASN A N 1
ATOM 849 C CA . ASN A 1 102 ? 28.731 7.720 -34.249 1.00 77.88 102 ASN A CA 1
ATOM 850 C C . ASN A 1 102 ? 28.346 8.118 -35.686 1.00 77.88 102 ASN A C 1
ATOM 852 O O . ASN A 1 102 ? 27.164 8.260 -36.000 1.00 77.88 102 ASN A O 1
ATOM 856 N N . ASP A 1 103 ? 29.333 8.202 -36.586 1.00 61.69 103 ASP A N 1
ATOM 857 C CA . ASP A 1 103 ? 29.188 8.597 -38.002 1.00 61.69 103 ASP A CA 1
ATOM 858 C C . ASP A 1 103 ? 28.237 7.694 -38.834 1.00 61.69 103 ASP A C 1
ATOM 860 O O . ASP A 1 103 ? 27.962 7.966 -40.002 1.00 61.69 103 ASP A O 1
ATOM 864 N N . SER A 1 104 ? 27.698 6.624 -38.238 1.00 67.38 104 SER A N 1
ATOM 865 C CA . SER A 1 104 ? 26.778 5.636 -38.827 1.00 67.38 104 SER A CA 1
ATOM 866 C C . SER A 1 104 ? 25.316 5.794 -38.367 1.00 67.38 104 SER A C 1
ATOM 868 O O . SER A 1 104 ? 24.600 4.812 -38.170 1.00 67.38 104 SER A O 1
ATOM 870 N N . PHE A 1 105 ? 24.831 7.030 -38.192 1.00 64.50 105 PHE A N 1
ATOM 871 C CA . PHE A 1 105 ? 23.467 7.320 -37.707 1.00 64.50 105 PHE A CA 1
ATOM 872 C C . PHE A 1 105 ? 22.356 6.507 -38.410 1.00 64.50 105 PHE A C 1
ATOM 874 O O . PHE A 1 105 ? 21.467 5.967 -37.749 1.00 64.50 105 PHE A O 1
ATOM 881 N N . GLY A 1 106 ? 22.417 6.382 -39.743 1.00 66.38 106 GLY A N 1
ATOM 882 C CA . GLY A 1 106 ? 21.415 5.656 -40.536 1.00 66.38 106 GLY A CA 1
ATOM 883 C C . GLY A 1 106 ? 21.316 4.165 -40.196 1.00 66.38 106 GLY A C 1
ATOM 884 O O . GLY A 1 106 ? 20.213 3.621 -40.143 1.00 66.38 106 GLY A O 1
ATOM 885 N N . ASP A 1 107 ? 22.443 3.529 -39.874 1.00 72.12 107 ASP A N 1
ATOM 886 C CA . ASP A 1 107 ? 22.494 2.104 -39.534 1.00 72.12 107 ASP A CA 1
ATOM 887 C C . ASP A 1 107 ? 21.930 1.837 -38.130 1.00 72.12 107 ASP A C 1
ATOM 889 O O . ASP A 1 107 ? 21.393 0.762 -37.859 1.00 72.12 107 ASP A O 1
ATOM 893 N N . ASN A 1 108 ? 21.954 2.842 -37.250 1.00 75.31 108 ASN A N 1
ATOM 894 C CA . ASN A 1 108 ? 21.546 2.720 -35.850 1.00 75.31 108 ASN A CA 1
ATOM 895 C C . ASN A 1 108 ? 20.103 3.172 -35.561 1.00 75.31 108 ASN A C 1
ATOM 897 O O . ASN A 1 108 ? 19.672 3.157 -34.405 1.00 75.31 108 ASN A O 1
ATOM 901 N N . PHE A 1 109 ? 19.314 3.527 -36.581 1.00 81.50 109 PHE A N 1
ATOM 902 C CA . PHE A 1 109 ? 17.931 3.993 -36.396 1.00 81.50 109 PHE A CA 1
ATOM 903 C C . PHE A 1 109 ? 17.057 3.001 -35.603 1.00 81.50 109 PHE A C 1
ATOM 905 O O . PHE A 1 109 ? 16.312 3.386 -34.701 1.00 81.50 109 PHE A O 1
ATOM 912 N N . HIS A 1 110 ? 17.185 1.701 -35.883 1.00 82.81 110 HIS A N 1
ATOM 913 C CA . HIS A 1 110 ? 16.465 0.643 -35.166 1.00 82.81 110 HIS A CA 1
ATOM 914 C C . HIS A 1 110 ? 16.859 0.552 -33.676 1.00 82.81 110 HIS A 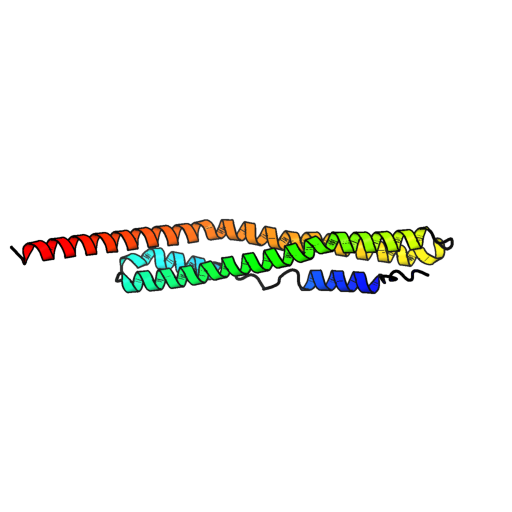C 1
ATOM 916 O O . HIS A 1 110 ? 16.035 0.188 -32.832 1.00 82.81 110 HIS A O 1
ATOM 922 N N . VAL A 1 111 ? 18.102 0.914 -33.340 1.00 84.56 111 VAL A N 1
ATOM 923 C CA . VAL A 1 111 ? 18.600 0.973 -31.960 1.00 84.56 111 VAL A CA 1
ATOM 924 C C . VAL A 1 111 ? 18.003 2.178 -31.234 1.00 84.56 111 VAL A C 1
ATOM 926 O O . VAL A 1 111 ? 17.546 2.029 -30.103 1.00 84.56 111 VAL A O 1
ATOM 929 N N . LEU A 1 112 ? 17.897 3.338 -31.891 1.00 87.31 112 LEU A N 1
ATOM 930 C CA . LEU A 1 112 ? 17.224 4.520 -31.330 1.00 87.31 112 LEU A CA 1
ATOM 931 C C . LEU A 1 112 ? 15.742 4.250 -31.032 1.00 87.31 112 LEU A C 1
ATOM 933 O O . LEU A 1 112 ? 15.264 4.561 -29.943 1.00 87.31 112 LEU A O 1
ATOM 937 N N . GLN A 1 113 ? 15.032 3.550 -31.923 1.00 89.94 113 GLN A N 1
ATOM 938 C CA . GLN A 1 113 ? 13.662 3.103 -31.634 1.00 89.94 113 GLN A CA 1
ATOM 939 C C . GLN A 1 113 ? 13.589 2.211 -30.387 1.00 89.94 113 GLN A C 1
ATOM 941 O O . GLN A 1 113 ? 12.599 2.230 -29.653 1.00 89.94 113 GLN A O 1
ATOM 946 N N . ARG A 1 114 ? 14.616 1.389 -30.146 1.00 91.00 114 ARG A N 1
ATOM 947 C CA . ARG A 1 114 ? 14.697 0.562 -28.939 1.00 91.00 114 ARG A CA 1
ATOM 948 C C . ARG A 1 114 ? 14.961 1.415 -27.697 1.00 91.00 114 ARG A C 1
ATOM 950 O O . ARG A 1 114 ? 14.312 1.181 -26.682 1.00 91.00 114 ARG A O 1
ATOM 957 N N . VAL A 1 115 ? 15.835 2.418 -27.782 1.00 93.56 115 VAL A N 1
ATOM 958 C CA . VAL A 1 115 ? 16.076 3.398 -26.707 1.00 93.56 115 VAL A CA 1
ATOM 959 C C . VAL A 1 115 ? 14.770 4.087 -26.304 1.00 93.56 115 VAL A C 1
ATOM 961 O O . VAL A 1 115 ? 14.460 4.158 -25.114 1.00 93.56 115 VAL A O 1
ATOM 964 N N . ASP A 1 116 ? 13.960 4.511 -27.277 1.00 94.06 116 ASP A N 1
ATOM 965 C CA . ASP A 1 116 ? 12.655 5.128 -27.019 1.00 94.06 116 ASP A CA 1
ATOM 966 C C . ASP A 1 116 ? 11.703 4.188 -26.272 1.00 94.06 116 ASP A C 1
ATOM 968 O O . ASP A 1 116 ? 11.054 4.600 -25.306 1.00 94.06 116 ASP A O 1
ATOM 972 N N . ARG A 1 117 ? 11.646 2.908 -26.667 1.00 94.94 117 ARG A N 1
ATOM 973 C CA . ARG A 1 117 ? 10.845 1.894 -25.961 1.00 94.94 117 ARG A CA 1
ATOM 974 C C . ARG A 1 117 ? 11.287 1.745 -24.508 1.00 94.94 117 ARG A C 1
ATOM 976 O O . ARG A 1 117 ? 10.451 1.814 -23.613 1.00 94.94 117 ARG A O 1
ATOM 983 N N . VAL A 1 118 ? 12.589 1.608 -24.263 1.00 95.38 118 VAL A N 1
ATOM 984 C CA . VAL A 1 118 ? 13.137 1.462 -22.905 1.00 95.38 118 VAL A CA 1
ATOM 985 C C . VAL A 1 118 ? 12.879 2.717 -22.061 1.00 95.38 118 VAL A C 1
ATOM 987 O O . VAL A 1 118 ? 12.502 2.618 -20.891 1.00 95.38 118 VAL A O 1
ATOM 990 N N . ARG A 1 119 ? 12.979 3.913 -22.654 1.00 95.94 119 ARG A N 1
ATOM 991 C CA . ARG A 1 119 ? 12.618 5.173 -21.987 1.00 95.94 119 ARG A CA 1
ATOM 992 C C . ARG A 1 119 ? 11.137 5.207 -21.598 1.00 95.94 119 ARG A C 1
ATOM 994 O O . ARG A 1 11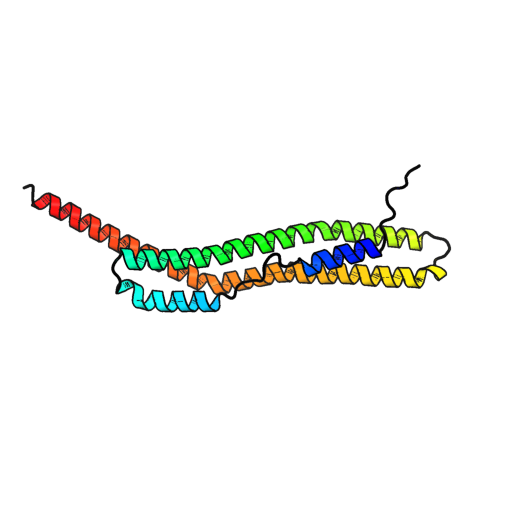9 ? 10.807 5.636 -20.491 1.00 95.94 119 ARG A O 1
ATOM 1001 N N . ASN A 1 120 ? 10.252 4.743 -22.479 1.00 96.69 120 ASN A N 1
ATOM 1002 C CA . ASN A 1 120 ? 8.820 4.661 -22.199 1.00 96.69 120 ASN A CA 1
ATOM 1003 C C . ASN A 1 120 ? 8.517 3.678 -21.065 1.00 96.69 120 ASN A C 1
ATOM 1005 O O . ASN A 1 120 ? 7.788 4.049 -20.148 1.00 96.69 120 ASN A O 1
ATOM 1009 N N . LEU A 1 121 ? 9.157 2.505 -21.045 1.00 96.25 121 LEU A N 1
ATOM 1010 C CA . LEU A 1 121 ? 9.032 1.555 -19.935 1.00 96.25 121 LEU A CA 1
ATOM 1011 C C . LEU A 1 121 ? 9.451 2.186 -18.595 1.00 96.25 121 LEU A C 1
ATOM 1013 O O . LEU A 1 121 ? 8.738 2.073 -17.600 1.00 96.25 121 LEU A O 1
ATOM 1017 N N . ALA A 1 122 ? 10.561 2.931 -18.555 1.00 96.25 122 ALA A N 1
ATOM 1018 C CA . ALA A 1 122 ? 10.984 3.635 -17.338 1.00 96.25 122 ALA A CA 1
ATOM 1019 C C . ALA A 1 122 ? 9.952 4.685 -16.861 1.00 96.25 122 ALA A C 1
ATOM 1021 O O . ALA A 1 122 ? 9.786 4.922 -15.656 1.00 96.25 122 ALA A O 1
ATOM 1022 N N . ASN A 1 123 ? 9.240 5.323 -17.794 1.00 96.12 123 ASN A N 1
ATOM 1023 C CA . ASN A 1 123 ? 8.163 6.262 -17.477 1.00 96.12 123 ASN A CA 1
ATOM 1024 C C . ASN A 1 123 ? 6.900 5.550 -16.983 1.00 96.12 123 ASN A C 1
ATOM 1026 O O . ASN A 1 123 ? 6.274 6.026 -16.037 1.00 96.12 123 ASN A O 1
ATOM 1030 N N . GLU A 1 124 ? 6.541 4.413 -17.572 1.00 96.56 124 GLU A N 1
ATOM 1031 C CA . GLU A 1 124 ? 5.434 3.574 -17.103 1.00 96.56 124 GLU A CA 1
ATOM 1032 C C . GLU A 1 124 ? 5.680 3.081 -15.680 1.00 96.56 124 GLU A C 1
ATOM 1034 O O . GLU A 1 124 ? 4.815 3.231 -14.822 1.00 96.56 124 GLU A O 1
ATOM 1039 N N . ILE A 1 125 ? 6.895 2.631 -15.375 1.00 96.12 125 ILE A N 1
ATOM 1040 C CA . ILE A 1 125 ? 7.265 2.227 -14.014 1.00 96.12 125 ILE A CA 1
ATOM 1041 C C . ILE A 1 125 ? 7.150 3.382 -13.029 1.00 96.12 125 ILE A C 1
ATOM 1043 O O . ILE A 1 125 ? 6.724 3.178 -11.896 1.00 96.12 125 ILE A O 1
ATOM 1047 N N . SER A 1 126 ? 7.487 4.608 -13.440 1.00 96.19 126 SER A N 1
ATOM 1048 C CA . SER A 1 126 ? 7.253 5.774 -12.579 1.00 96.19 126 SER A CA 1
ATOM 1049 C C . SER A 1 126 ? 5.767 5.884 -12.212 1.00 96.19 126 SER A C 1
ATOM 1051 O O . SER A 1 126 ? 5.442 6.169 -11.069 1.00 96.19 126 SER A O 1
ATOM 1053 N N . LYS A 1 127 ? 4.842 5.593 -13.132 1.00 97.12 127 LYS A N 1
ATOM 1054 C CA . LYS A 1 127 ? 3.406 5.583 -12.813 1.00 97.12 127 LYS A CA 1
ATOM 1055 C C . LYS A 1 127 ? 3.052 4.449 -11.850 1.00 97.12 127 LYS A C 1
ATOM 1057 O O . LYS A 1 127 ? 2.423 4.719 -10.835 1.00 97.12 127 LYS A O 1
ATOM 1062 N N . VAL A 1 128 ? 3.538 3.231 -12.091 1.00 96.19 128 VAL A N 1
ATOM 1063 C CA . VAL A 1 128 ? 3.293 2.070 -11.210 1.00 96.19 128 VAL A CA 1
ATOM 1064 C C . VAL A 1 128 ? 3.792 2.327 -9.782 1.00 96.19 128 VAL A C 1
ATOM 1066 O O . VAL A 1 128 ? 3.091 2.081 -8.804 1.00 96.19 128 VAL A O 1
ATOM 1069 N N . LEU A 1 129 ? 4.993 2.889 -9.627 1.00 97.19 129 LEU A N 1
ATOM 1070 C CA . LEU A 1 129 ? 5.527 3.238 -8.308 1.00 97.19 129 LEU A CA 1
ATOM 1071 C C . LEU A 1 129 ? 4.707 4.345 -7.626 1.00 97.19 129 LEU A C 1
ATOM 1073 O O . LEU A 1 129 ? 4.582 4.350 -6.402 1.00 97.19 129 LEU A O 1
ATOM 1077 N N . GLN A 1 130 ? 4.138 5.276 -8.396 1.00 97.00 130 GLN A N 1
ATOM 1078 C CA . GLN A 1 130 ? 3.223 6.291 -7.875 1.00 97.00 130 GLN A CA 1
ATOM 1079 C C . GLN A 1 130 ? 1.873 5.685 -7.463 1.00 97.00 130 GLN A C 1
ATOM 1081 O O . GLN A 1 130 ? 1.308 6.093 -6.448 1.00 97.00 130 GLN A O 1
ATOM 1086 N N . GLU A 1 131 ? 1.375 4.689 -8.193 1.00 96.12 131 GLU A N 1
ATOM 1087 C CA . GLU A 1 131 ? 0.143 3.966 -7.861 1.00 96.12 131 GLU A CA 1
ATOM 1088 C C . GLU A 1 131 ? 0.228 3.281 -6.495 1.00 96.12 131 GLU A C 1
ATOM 1090 O O . GLU A 1 131 ? -0.741 3.346 -5.742 1.00 96.12 131 GLU A O 1
ATOM 1095 N N . VAL A 1 132 ? 1.395 2.745 -6.110 1.00 96.56 132 VAL A N 1
ATOM 1096 C CA . VAL A 1 132 ? 1.623 2.223 -4.746 1.00 96.56 132 VAL A CA 1
ATOM 1097 C C . VAL A 1 132 ? 1.303 3.288 -3.694 1.00 96.56 132 VAL A C 1
ATOM 1099 O O . VAL A 1 132 ? 0.583 3.039 -2.728 1.00 96.56 132 VAL A O 1
ATOM 1102 N N . TYR A 1 133 ? 1.808 4.508 -3.878 1.00 96.44 133 TYR A N 1
ATOM 1103 C CA . TYR A 1 133 ? 1.547 5.609 -2.951 1.00 96.44 133 TYR A CA 1
ATOM 1104 C C . TYR A 1 133 ? 0.083 6.048 -2.964 1.00 96.44 133 TYR A C 1
ATOM 1106 O O . TYR A 1 133 ? -0.480 6.305 -1.898 1.00 96.44 133 TYR A O 1
ATOM 1114 N N . ASN A 1 134 ? -0.524 6.125 -4.149 1.00 95.62 134 ASN A N 1
ATOM 1115 C CA . ASN A 1 134 ? -1.922 6.516 -4.308 1.00 95.62 134 ASN A CA 1
ATOM 1116 C C . ASN A 1 134 ? -2.861 5.521 -3.616 1.00 95.62 134 ASN A C 1
ATOM 1118 O O . ASN A 1 134 ? -3.754 5.953 -2.888 1.00 95.62 134 ASN A O 1
ATOM 1122 N N . TYR A 1 135 ? -2.614 4.218 -3.776 1.00 95.25 135 TYR A N 1
ATOM 1123 C CA . TYR A 1 135 ? -3.359 3.151 -3.112 1.00 95.25 135 TYR A CA 1
ATOM 1124 C C . TYR A 1 135 ? -3.343 3.320 -1.590 1.00 95.25 135 TYR A C 1
ATOM 1126 O O . TYR A 1 135 ? -4.392 3.408 -0.960 1.00 95.25 135 TYR A O 1
ATOM 1134 N N . TYR A 1 136 ? -2.159 3.454 -0.984 1.00 95.25 136 TYR A N 1
ATOM 1135 C CA . TYR A 1 136 ? -2.060 3.596 0.471 1.00 95.25 136 TYR A CA 1
ATOM 1136 C C . TYR A 1 136 ? -2.644 4.911 0.990 1.00 95.25 136 TYR A C 1
ATOM 1138 O O . TYR A 1 136 ? -3.149 4.951 2.107 1.00 95.25 136 TYR A O 1
ATOM 1146 N N . ASN A 1 137 ? -2.615 5.978 0.190 1.00 94.19 137 ASN A N 1
ATOM 1147 C CA . ASN A 1 137 ? -3.287 7.227 0.537 1.00 94.19 137 ASN A CA 1
ATOM 1148 C C . ASN A 1 137 ? -4.818 7.075 0.528 1.00 94.19 137 ASN A C 1
ATOM 1150 O O . ASN A 1 137 ? -5.495 7.600 1.408 1.00 94.19 137 ASN A O 1
ATOM 1154 N N . GLN A 1 138 ? -5.370 6.341 -0.442 1.00 92.38 138 GLN A N 1
ATOM 1155 C CA . GLN A 1 138 ? -6.794 5.994 -0.456 1.00 92.38 138 GLN A CA 1
ATOM 1156 C C . GLN A 1 138 ? -7.149 5.106 0.739 1.00 92.38 138 GLN A C 1
ATOM 1158 O O . GLN A 1 138 ? -8.095 5.412 1.462 1.00 92.38 138 GLN A O 1
ATOM 1163 N N . MET A 1 139 ? -6.342 4.080 1.009 1.00 92.38 139 MET A N 1
ATOM 1164 C CA . MET A 1 139 ? -6.573 3.179 2.132 1.00 92.38 139 MET A CA 1
ATOM 1165 C C . MET A 1 139 ? -6.509 3.903 3.486 1.00 92.38 139 MET A C 1
ATOM 1167 O O . MET A 1 139 ? -7.356 3.659 4.340 1.00 92.38 139 MET A O 1
ATOM 1171 N N . ASP A 1 140 ? -5.578 4.842 3.691 1.00 92.62 140 ASP A N 1
ATOM 1172 C CA . ASP A 1 140 ? -5.522 5.642 4.925 1.00 92.62 140 ASP A CA 1
ATOM 1173 C C . ASP A 1 140 ? -6.831 6.425 5.156 1.00 92.62 140 ASP A C 1
ATOM 1175 O O . ASP A 1 140 ? -7.350 6.456 6.277 1.00 92.62 140 ASP A O 1
ATOM 1179 N N . ASN A 1 141 ? -7.420 6.985 4.092 1.00 90.25 141 ASN A N 1
ATOM 1180 C CA . ASN A 1 141 ? -8.719 7.659 4.175 1.00 90.25 141 ASN A CA 1
ATOM 1181 C C . ASN A 1 141 ? -9.849 6.681 4.531 1.00 90.25 141 ASN A C 1
ATOM 1183 O O . ASN A 1 141 ? -10.706 6.998 5.357 1.00 90.25 141 ASN A O 1
ATOM 1187 N N . GLU A 1 142 ? -9.847 5.485 3.942 1.00 89.75 142 GLU A N 1
ATOM 1188 C CA . GLU A 1 142 ? -10.867 4.467 4.204 1.00 89.75 142 GLU A CA 1
ATOM 1189 C C . GLU A 1 142 ? -10.795 3.875 5.615 1.00 89.75 142 GLU A C 1
ATOM 1191 O O . GLU A 1 142 ? -11.828 3.521 6.193 1.00 89.75 142 GLU A O 1
ATOM 1196 N N . LEU A 1 143 ? -9.587 3.748 6.170 1.00 93.94 143 LEU A N 1
ATOM 1197 C CA . LEU A 1 143 ? -9.367 3.131 7.475 1.00 93.94 143 LEU A CA 1
ATOM 1198 C C . LEU A 1 143 ? -9.469 4.115 8.640 1.00 93.94 143 LEU A C 1
ATOM 1200 O O . LEU A 1 143 ? -9.699 3.678 9.768 1.00 93.94 143 LEU A O 1
ATOM 1204 N N . SER A 1 144 ? -9.362 5.424 8.393 1.00 94.25 144 SER A N 1
ATOM 1205 C CA . SER A 1 144 ? -9.396 6.457 9.437 1.00 94.25 144 SER A CA 1
ATOM 1206 C C . SER A 1 144 ? -10.598 6.318 10.384 1.00 94.25 144 SER A C 1
ATOM 1208 O O . SER A 1 144 ? -10.436 6.316 11.605 1.00 94.25 144 SER A O 1
ATOM 1210 N N . ALA A 1 145 ? -11.803 6.097 9.846 1.00 94.38 145 ALA A N 1
ATOM 1211 C CA . ALA A 1 145 ? -13.010 5.915 10.657 1.00 94.38 145 ALA A CA 1
ATOM 1212 C C . ALA A 1 145 ? -12.952 4.667 11.560 1.00 94.38 145 ALA A C 1
ATOM 1214 O O . ALA A 1 145 ? -13.458 4.679 12.686 1.00 94.38 145 ALA A O 1
ATOM 1215 N N . SER A 1 146 ? -12.315 3.600 11.079 1.00 96.19 146 SER A N 1
ATOM 1216 C CA . SER A 1 146 ? -12.163 2.343 11.813 1.00 96.19 146 SER A CA 1
ATOM 1217 C C . SER A 1 146 ? -11.166 2.498 12.958 1.00 96.19 146 SER A C 1
ATOM 1219 O O . SER A 1 146 ? -11.475 2.124 14.087 1.00 96.19 146 SER A O 1
ATOM 1221 N N . TYR A 1 147 ? -10.028 3.154 12.711 1.00 96.56 147 TYR A N 1
ATOM 1222 C CA . TYR A 1 147 ? -9.065 3.490 13.764 1.00 96.56 147 TYR A CA 1
ATOM 1223 C C . TYR A 1 147 ? -9.684 4.382 14.842 1.00 96.56 147 TYR A C 1
ATOM 1225 O O . TYR A 1 147 ? -9.594 4.052 16.021 1.00 96.56 147 TYR A O 1
ATOM 1233 N N . ASN A 1 148 ? -10.405 5.436 14.448 1.00 96.88 148 ASN A N 1
ATOM 1234 C CA . ASN A 1 148 ? -11.110 6.303 15.397 1.00 96.88 148 ASN A CA 1
ATOM 1235 C C . ASN A 1 148 ? -12.130 5.519 16.236 1.00 96.88 148 ASN A C 1
ATOM 1237 O O . ASN A 1 148 ? -12.294 5.773 17.427 1.00 96.88 148 ASN A O 1
ATOM 1241 N N . THR A 1 149 ? -12.814 4.544 15.631 1.00 97.38 149 THR A N 1
ATOM 1242 C CA . THR A 1 149 ? -13.745 3.667 16.352 1.00 97.38 149 THR A CA 1
ATOM 1243 C C . THR A 1 149 ? -13.021 2.838 17.410 1.00 97.38 149 THR A C 1
ATOM 1245 O O . THR A 1 149 ? -13.480 2.795 18.550 1.00 97.38 149 THR A O 1
ATOM 1248 N N . LEU A 1 150 ? -11.888 2.221 17.065 1.00 97.69 150 LEU A N 1
ATOM 1249 C CA . LEU A 1 150 ? -11.090 1.441 18.013 1.00 97.69 150 LEU A CA 1
ATOM 1250 C C . LEU A 1 150 ? -10.562 2.305 19.165 1.00 97.69 150 LEU A C 1
ATOM 1252 O O . LEU A 1 150 ? -10.705 1.905 20.317 1.00 97.69 150 LEU A O 1
ATOM 1256 N N . THR A 1 151 ? -10.036 3.500 18.878 1.00 97.56 151 THR A N 1
ATOM 1257 C CA . THR A 1 151 ? -9.575 4.452 19.905 1.00 97.56 151 THR A CA 1
ATOM 1258 C C . THR A 1 151 ? -10.706 4.849 20.853 1.00 97.56 151 THR A C 1
ATOM 1260 O O . THR A 1 151 ? -10.554 4.759 22.067 1.00 97.56 151 THR A O 1
ATOM 1263 N N . ASN A 1 152 ? -11.884 5.183 20.321 1.00 97.69 152 ASN A N 1
ATOM 1264 C CA . ASN A 1 152 ? -13.047 5.522 21.145 1.00 97.69 152 ASN A CA 1
ATOM 1265 C C . ASN A 1 152 ? -13.508 4.351 22.034 1.00 97.69 152 ASN A C 1
ATOM 1267 O O . ASN A 1 152 ? -14.010 4.562 23.140 1.00 97.69 152 ASN A O 1
ATOM 1271 N N . ILE A 1 153 ? -13.407 3.108 21.548 1.00 97.44 153 ILE A N 1
ATOM 1272 C CA . ILE A 1 153 ? -13.728 1.918 22.350 1.00 97.44 153 ILE A CA 1
ATOM 1273 C C . ILE A 1 153 ? -12.690 1.738 23.463 1.00 97.44 153 ILE A C 1
ATOM 1275 O O . ILE A 1 153 ? -13.076 1.507 24.609 1.00 97.44 153 ILE A O 1
ATOM 1279 N N . GLU A 1 154 ? -11.404 1.882 23.144 1.00 97.31 154 GLU A N 1
ATOM 1280 C CA . GLU A 1 154 ? -10.295 1.801 24.099 1.00 97.31 154 GLU A CA 1
ATOM 1281 C C . GLU A 1 154 ? -10.457 2.799 25.250 1.00 97.31 154 GLU A C 1
ATOM 1283 O O . GLU A 1 154 ? -10.415 2.409 26.417 1.00 97.31 154 GLU A O 1
ATOM 1288 N N . GLU A 1 155 ? -10.738 4.064 24.934 1.00 96.62 155 GLU A N 1
ATOM 1289 C CA . GLU A 1 155 ? -10.997 5.114 25.925 1.00 96.62 155 GLU A CA 1
ATOM 1290 C C . GLU A 1 155 ? -12.149 4.733 26.864 1.00 96.62 155 GLU A C 1
ATOM 1292 O O . GLU A 1 155 ? -12.005 4.769 28.087 1.00 96.62 155 GLU A O 1
ATOM 1297 N N . LYS A 1 156 ? -13.276 4.265 26.313 1.00 95.56 156 LYS A N 1
ATOM 1298 C CA . LYS A 1 156 ? -14.440 3.853 27.115 1.00 95.56 156 LYS A CA 1
ATOM 1299 C C . LYS A 1 156 ? -14.170 2.629 27.987 1.00 95.56 156 LYS A C 1
ATOM 1301 O O . LYS A 1 156 ? -14.715 2.529 29.090 1.00 95.56 156 LYS A O 1
ATOM 1306 N N . LEU A 1 157 ? -13.369 1.678 27.508 1.00 94.50 157 LEU A N 1
ATOM 1307 C CA . LEU A 1 157 ? -12.951 0.533 28.314 1.00 94.50 157 LEU A CA 1
ATOM 1308 C C . LEU A 1 157 ? -12.055 0.993 29.471 1.00 94.50 157 LEU A C 1
ATOM 1310 O O . LEU A 1 157 ? -12.295 0.593 30.614 1.00 94.50 157 LEU A O 1
ATOM 1314 N N . ASN A 1 158 ? -11.103 1.888 29.212 1.00 93.00 158 ASN A N 1
ATOM 1315 C CA . ASN A 1 158 ? -10.229 2.456 30.239 1.00 93.00 158 ASN A CA 1
ATOM 1316 C C . ASN A 1 158 ? -11.021 3.229 31.306 1.00 93.00 158 ASN A C 1
ATOM 1318 O O . ASN A 1 158 ? -10.824 3.002 32.499 1.00 93.00 158 ASN A O 1
ATOM 1322 N N . GLU A 1 159 ? -12.012 4.034 30.916 1.00 92.44 159 GLU A N 1
ATOM 1323 C CA . GLU A 1 159 ? -12.908 4.698 31.873 1.00 92.44 159 GLU A CA 1
ATOM 1324 C C . GLU A 1 159 ? -13.678 3.704 32.763 1.00 92.44 159 GLU A C 1
ATOM 1326 O O . GLU A 1 159 ? -13.861 3.940 33.963 1.00 92.44 159 GLU A O 1
ATOM 1331 N N . LYS A 1 160 ? -14.161 2.586 32.195 1.00 87.12 160 LYS A N 1
ATOM 1332 C CA . LYS A 1 160 ? -14.863 1.529 32.950 1.00 87.12 160 LYS A CA 1
ATOM 1333 C C . LYS A 1 160 ? -13.931 0.897 33.985 1.00 87.12 160 LYS A C 1
ATOM 1335 O O . LYS A 1 160 ? -14.357 0.655 35.119 1.00 87.12 160 LYS A O 1
ATOM 1340 N N . ARG A 1 161 ? -12.669 0.664 33.615 1.00 88.19 161 ARG A N 1
ATOM 1341 C CA . ARG A 1 161 ? -11.630 0.146 34.510 1.00 88.19 161 ARG A CA 1
ATOM 1342 C C . ARG A 1 161 ? -11.352 1.109 35.662 1.00 88.19 161 ARG A C 1
ATOM 1344 O O . ARG A 1 161 ? -11.470 0.705 36.816 1.00 88.19 161 ARG A O 1
ATOM 1351 N N . GLU A 1 162 ? -11.087 2.380 35.369 1.00 88.56 162 GLU A N 1
ATOM 1352 C CA . GLU A 1 162 ? -10.807 3.388 36.399 1.00 88.56 162 GLU A CA 1
ATOM 1353 C C . GLU A 1 162 ? -11.967 3.548 37.391 1.00 88.56 162 GLU A C 1
ATOM 1355 O O . GLU A 1 162 ? -11.757 3.636 38.603 1.00 88.56 162 GLU A O 1
ATOM 1360 N N . LYS A 1 163 ? -13.217 3.549 36.906 1.00 85.25 163 LYS A N 1
ATOM 1361 C CA . LYS A 1 163 ? -14.404 3.607 37.775 1.00 85.25 163 LYS A CA 1
ATOM 1362 C C . LYS A 1 163 ? -14.482 2.394 38.703 1.00 85.25 163 LYS A C 1
ATOM 1364 O O . LYS A 1 163 ? -14.767 2.559 39.889 1.00 85.25 163 LYS A O 1
ATOM 1369 N N . LYS A 1 164 ? -14.209 1.187 38.195 1.00 77.00 164 LYS A N 1
ATOM 1370 C CA . LYS A 1 164 ? -14.206 -0.049 38.995 1.00 77.00 164 LYS A CA 1
ATOM 1371 C C . LYS A 1 164 ? -13.116 -0.013 40.072 1.00 77.00 164 LYS A C 1
ATOM 1373 O O . LYS A 1 164 ? -13.404 -0.317 41.228 1.00 77.00 164 LYS A O 1
ATOM 1378 N N . GLU A 1 165 ? -11.911 0.429 39.717 1.00 77.44 165 GLU A N 1
ATOM 1379 C CA . GLU A 1 165 ? -10.783 0.574 40.647 1.00 77.44 165 GLU A CA 1
ATOM 1380 C C . GLU A 1 165 ? -11.083 1.599 41.759 1.00 77.44 165 GLU A C 1
ATOM 1382 O O . GLU A 1 165 ? -10.859 1.313 42.937 1.00 77.44 165 GLU A O 1
ATOM 1387 N N . ARG A 1 166 ? -11.688 2.752 41.427 1.00 71.62 166 ARG A N 1
ATOM 1388 C CA . ARG A 1 166 ? -12.110 3.767 42.417 1.00 71.62 166 ARG A CA 1
ATOM 1389 C C . ARG A 1 166 ? -13.195 3.268 43.375 1.00 71.62 166 ARG A C 1
ATOM 1391 O O . ARG A 1 166 ? -13.160 3.589 44.561 1.00 71.62 166 ARG A O 1
ATOM 1398 N N . ILE A 1 167 ? -14.168 2.495 42.888 1.00 72.06 167 ILE A N 1
ATOM 1399 C CA . ILE A 1 167 ? -15.229 1.913 43.733 1.00 72.06 167 ILE A CA 1
ATOM 1400 C C . ILE A 1 167 ? -14.646 0.860 44.686 1.00 72.06 167 ILE A C 1
ATOM 1402 O O . ILE A 1 167 ? -15.074 0.742 45.834 1.00 72.06 167 ILE A O 1
ATOM 1406 N N . GLN A 1 168 ? -13.665 0.083 44.228 1.00 65.56 168 GLN A N 1
ATOM 1407 C CA . GLN A 1 168 ? -13.041 -0.953 45.044 1.00 65.56 168 GLN A CA 1
ATOM 1408 C C . GLN A 1 168 ? -12.143 -0.360 46.141 1.00 65.56 168 GLN A C 1
ATOM 1410 O O . GLN A 1 168 ? -12.223 -0.801 47.286 1.00 65.56 168 GLN A O 1
ATOM 1415 N N . SER A 1 169 ? -11.362 0.683 45.838 1.00 62.31 169 SER A N 1
ATOM 1416 C CA . SER A 1 169 ? -10.521 1.364 46.835 1.00 62.31 169 SER A CA 1
ATOM 1417 C C . SER A 1 169 ? -11.337 2.070 47.923 1.00 62.31 169 SER A C 1
ATOM 1419 O O . SER A 1 169 ? -10.968 2.030 49.097 1.00 62.31 169 SER A O 1
ATOM 1421 N N . SER A 1 170 ? -12.488 2.646 47.564 1.00 63.41 170 SER A N 1
ATOM 1422 C CA . SER A 1 170 ? -13.406 3.266 48.527 1.00 63.41 170 SER A CA 1
ATOM 1423 C C . SER A 1 170 ? -14.141 2.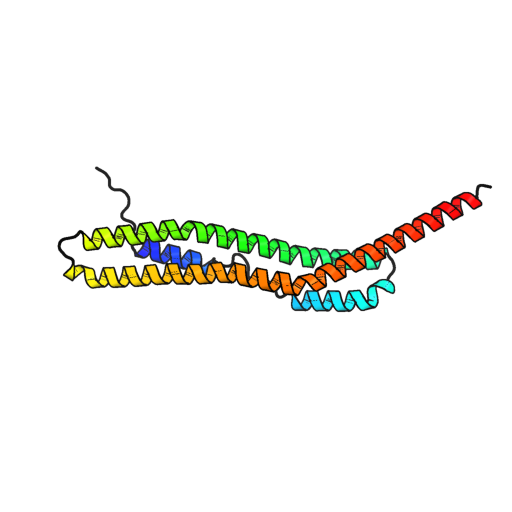238 49.396 1.00 63.41 170 SER A C 1
ATOM 1425 O O . SER A 1 170 ? -14.320 2.491 50.582 1.00 63.41 170 SER A O 1
ATOM 1427 N N . LYS A 1 171 ? -14.481 1.045 48.887 1.00 58.12 171 LYS A N 1
ATOM 1428 C CA . LYS A 1 171 ? -15.033 -0.045 49.720 1.00 58.12 171 LYS A CA 1
ATOM 1429 C C . LYS A 1 171 ? -14.032 -0.596 50.739 1.00 58.12 171 LYS A C 1
ATOM 1431 O O . LYS A 1 171 ? -14.432 -0.898 51.859 1.00 58.12 171 LYS A O 1
ATOM 1436 N N . CYS A 1 172 ? -12.748 -0.697 50.389 1.00 58.16 172 CYS A N 1
ATOM 1437 C CA . CYS A 1 172 ? -11.717 -1.131 51.338 1.00 58.16 172 CYS A CA 1
ATOM 1438 C C . CYS A 1 172 ? -11.562 -0.151 52.511 1.00 58.16 172 CYS A C 1
ATOM 1440 O O . CYS A 1 172 ? -11.338 -0.588 53.633 1.00 58.16 172 CYS A O 1
ATOM 1442 N N . PHE A 1 173 ? -11.755 1.151 52.285 1.00 53.03 173 PHE A N 1
ATOM 1443 C CA . PHE A 1 173 ? -11.707 2.155 53.353 1.00 53.03 173 PHE A CA 1
ATOM 1444 C C . PHE A 1 173 ? -12.816 1.984 54.406 1.00 53.03 173 PHE A C 1
ATOM 1446 O O . PHE A 1 173 ? -12.595 2.296 55.567 1.00 53.03 173 PHE A O 1
ATOM 1453 N N . TRP A 1 174 ? -13.984 1.457 54.027 1.00 48.28 174 TRP A N 1
ATOM 1454 C CA . TRP A 1 174 ? -15.125 1.282 54.938 1.00 48.28 174 TRP A CA 1
ATOM 1455 C C . TRP A 1 174 ? -15.085 -0.011 55.763 1.00 48.28 174 TRP A C 1
ATOM 1457 O O . TRP A 1 174 ? -15.8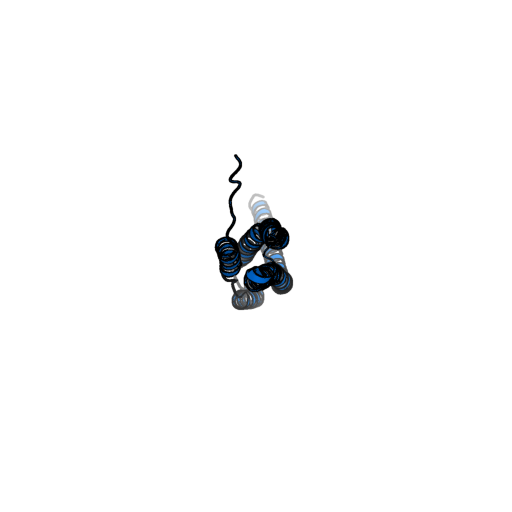05 -0.112 56.747 1.00 48.28 174 TRP A O 1
ATOM 1467 N N . ILE A 1 175 ? -14.272 -1.000 55.380 1.00 53.12 175 ILE A N 1
ATOM 1468 C CA . ILE A 1 175 ? -14.136 -2.271 56.124 1.00 53.12 175 ILE A CA 1
ATOM 1469 C C . ILE A 1 175 ? -13.072 -2.156 57.236 1.00 53.12 175 ILE A C 1
ATOM 1471 O O . ILE A 1 175 ? -13.032 -2.981 58.144 1.00 53.12 175 ILE A O 1
ATOM 1475 N N . PHE A 1 176 ? -12.231 -1.117 57.191 1.00 47.22 176 PHE A N 1
ATOM 1476 C CA . PHE A 1 176 ? -11.178 -0.840 58.175 1.00 47.22 176 PHE A CA 1
ATOM 1477 C C . PHE A 1 176 ? -11.514 0.313 59.148 1.00 47.22 176 PHE A C 1
ATOM 1479 O O . PHE A 1 176 ? -10.611 0.803 59.828 1.00 47.22 176 PHE A O 1
ATOM 1486 N N . CYS A 1 177 ? -12.782 0.736 59.236 1.00 45.88 177 CYS A N 1
ATOM 1487 C CA . CYS A 1 177 ? -13.274 1.674 60.255 1.00 45.88 177 CYS A CA 1
ATOM 1488 C C . CYS A 1 177 ? -14.208 0.984 61.249 1.00 45.88 177 CYS A C 1
ATOM 1490 O O . CYS A 1 177 ? -15.071 0.199 60.797 1.00 45.88 177 CYS A O 1
#

Organism: NCBI:txid387005